Protein AF-A0A7W0JB38-F1 (afdb_monomer)

Secondary structure (DSSP, 8-state):
------HHHHHHHHHHH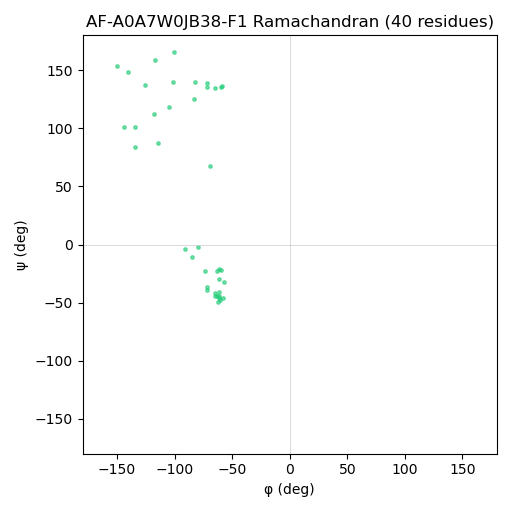HTTS-SS-SSGGGGSPP-----S--

Solvent-accessible surface area (backbone atoms only — not comparable to full-atom values): 3052 Å² total; per-residue (Å²): 140,88,86,87,75,61,68,65,62,51,50,51,52,49,58,62,57,56,72,74,52,57,96,75,49,94,48,77,76,58,68,61,81,90,86,85,87,72,75,98,73,132

Mean predicted aligned error: 4.2 Å

Sequence (42 aa):
MKFRVERDVLAEAVAWAARTLPARPPVPVLAG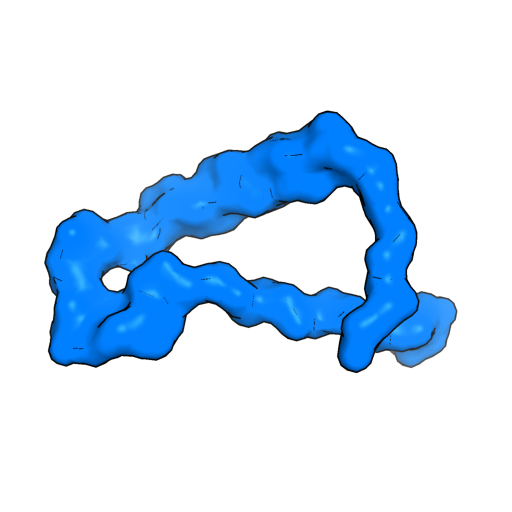LMLDARDGDG

pLDDT: mean 92.0, std 10.71, range [51.56, 98.31]

Structure (mmCIF, N/CA/C/O backbone):
data_AF-A0A7W0JB38-F1
#
_entry.id   AF-A0A7W0JB38-F1
#
loop_
_atom_site.group_PDB
_atom_site.id
_atom_site.type_symbol
_atom_site.label_atom_id
_atom_site.label_alt_id
_atom_site.label_comp_id
_atom_site.label_asym_id
_atom_site.label_entity_id
_atom_site.label_seq_id
_atom_site.pdbx_PDB_ins_code
_atom_site.Cartn_x
_atom_site.Cartn_y
_atom_site.Cartn_z
_atom_site.occupanc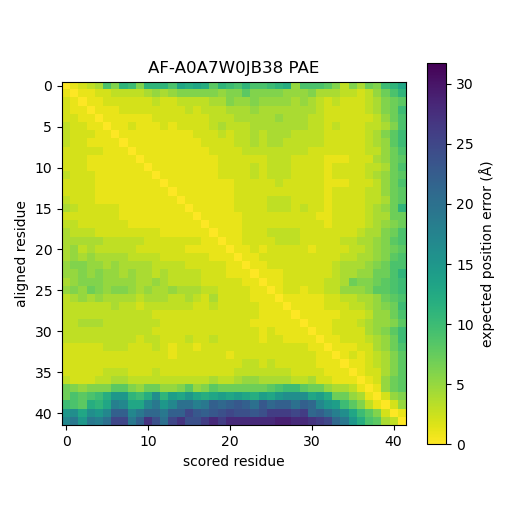y
_atom_site.B_iso_or_equiv
_atom_site.auth_seq_id
_atom_site.auth_comp_id
_atom_site.auth_asym_id
_atom_site.auth_atom_id
_atom_site.pdbx_PDB_model_num
ATOM 1 N N . MET A 1 1 ? 13.028 -4.474 2.708 1.00 73.06 1 MET A N 1
ATOM 2 C CA . MET A 1 1 ? 12.714 -4.511 1.264 1.00 73.06 1 MET A CA 1
ATOM 3 C C . MET A 1 1 ? 13.395 -3.358 0.558 1.00 73.06 1 MET A C 1
ATOM 5 O O . MET A 1 1 ? 13.306 -2.233 1.033 1.00 73.06 1 MET A O 1
ATOM 9 N N . LYS A 1 2 ? 14.058 -3.639 -0.563 1.00 88.69 2 LYS A N 1
ATOM 10 C CA . LYS A 1 2 ? 14.563 -2.637 -1.503 1.00 88.69 2 LYS A CA 1
ATOM 11 C C . LYS A 1 2 ? 14.406 -3.232 -2.896 1.00 88.69 2 LYS A C 1
ATOM 13 O O . LYS A 1 2 ? 15.191 -4.087 -3.274 1.00 88.69 2 LYS A O 1
ATOM 18 N N . PHE A 1 3 ? 13.377 -2.810 -3.618 1.00 92.19 3 PHE A N 1
ATOM 19 C CA . PHE A 1 3 ? 13.111 -3.251 -4.985 1.00 92.19 3 PHE A CA 1
ATOM 20 C C . PHE A 1 3 ? 13.191 -2.056 -5.935 1.00 92.19 3 PHE A C 1
ATOM 22 O O . PHE A 1 3 ? 13.094 -0.901 -5.512 1.00 92.19 3 PHE A O 1
ATOM 29 N N . ARG A 1 4 ? 13.416 -2.333 -7.218 1.00 93.81 4 ARG A N 1
ATOM 30 C CA . ARG A 1 4 ? 13.363 -1.345 -8.298 1.00 93.81 4 ARG A CA 1
ATOM 31 C C . ARG A 1 4 ? 12.394 -1.856 -9.349 1.00 93.81 4 ARG A C 1
ATOM 33 O O . ARG A 1 4 ? 12.409 -3.037 -9.671 1.00 93.81 4 ARG A O 1
ATOM 40 N N . VAL A 1 5 ? 11.563 -0.961 -9.852 1.00 95.06 5 VAL A N 1
ATOM 41 C CA . VAL A 1 5 ? 10.569 -1.228 -10.888 1.00 95.06 5 VAL A CA 1
ATOM 42 C C . VAL A 1 5 ? 10.375 0.053 -11.687 1.00 95.06 5 VAL A C 1
ATOM 44 O O . VAL A 1 5 ? 10.604 1.148 -11.163 1.00 95.06 5 VAL A O 1
ATOM 47 N N . GLU A 1 6 ? 9.960 -0.082 -12.941 1.00 98.06 6 GLU A N 1
ATOM 48 C CA . GLU A 1 6 ? 9.566 1.060 -13.757 1.00 98.06 6 GLU A CA 1
ATOM 49 C C . GLU A 1 6 ? 8.396 1.810 -13.117 1.00 98.06 6 GLU A C 1
ATOM 51 O O . GLU A 1 6 ? 7.421 1.213 -12.647 1.00 98.06 6 GLU A O 1
ATOM 56 N N . ARG A 1 7 ? 8.491 3.142 -13.108 1.00 97.62 7 ARG A N 1
ATOM 57 C CA . ARG A 1 7 ? 7.504 4.010 -12.454 1.00 97.62 7 ARG A CA 1
ATOM 58 C C . ARG A 1 7 ? 6.101 3.785 -13.005 1.00 97.62 7 ARG A C 1
ATOM 60 O O . ARG A 1 7 ? 5.158 3.691 -12.225 1.00 97.62 7 ARG A O 1
ATOM 67 N N . ASP A 1 8 ? 5.969 3.731 -14.325 1.00 98.12 8 ASP A N 1
ATOM 68 C CA . ASP A 1 8 ? 4.659 3.696 -14.975 1.00 98.12 8 ASP A CA 1
ATOM 69 C C . ASP A 1 8 ? 3.977 2.341 -14.772 1.00 98.12 8 ASP A C 1
ATOM 71 O O . ASP A 1 8 ? 2.788 2.298 -14.466 1.00 98.12 8 ASP A O 1
ATOM 75 N N . VAL A 1 9 ? 4.756 1.253 -14.788 1.00 97.56 9 VAL A N 1
ATOM 76 C CA . VAL A 1 9 ? 4.275 -0.096 -14.452 1.00 97.56 9 VAL A CA 1
ATOM 77 C C . VAL A 1 9 ? 3.761 -0.145 -13.012 1.00 97.56 9 VAL A C 1
ATOM 79 O O . VAL A 1 9 ? 2.669 -0.653 -12.755 1.00 97.56 9 VAL A O 1
ATOM 82 N N . LEU A 1 10 ? 4.514 0.418 -12.058 1.00 97.31 10 LEU A N 1
ATOM 83 C CA . LEU A 1 10 ? 4.076 0.473 -10.663 1.00 97.31 10 LEU A CA 1
ATOM 84 C C . LEU A 1 10 ? 2.826 1.345 -10.492 1.00 97.31 10 LEU A C 1
ATOM 86 O O . LEU A 1 10 ? 1.919 0.974 -9.749 1.00 97.31 10 LEU A O 1
ATOM 90 N N . ALA A 1 11 ? 2.767 2.492 -11.171 1.00 98.19 11 ALA A N 1
ATOM 91 C CA . ALA A 1 11 ? 1.632 3.403 -11.102 1.00 98.19 11 ALA A CA 1
ATOM 92 C C . ALA A 1 11 ? 0.349 2.751 -11.635 1.00 98.19 11 ALA A C 1
ATOM 94 O O . ALA A 1 11 ? -0.694 2.848 -10.989 1.00 98.19 11 ALA A O 1
ATOM 95 N N . GLU A 1 12 ? 0.432 2.049 -12.766 1.00 98.31 12 GLU A N 1
ATOM 96 C CA . GLU A 1 12 ? -0.692 1.313 -13.343 1.00 98.31 12 GLU A CA 1
ATOM 97 C C . GLU A 1 12 ? -1.178 0.202 -12.405 1.00 98.31 12 GLU A C 1
ATOM 99 O O . GLU A 1 12 ? -2.368 0.135 -12.086 1.00 98.31 12 GLU A O 1
ATOM 104 N N . ALA A 1 13 ? -0.261 -0.630 -11.901 1.00 97.56 13 ALA A N 1
ATOM 105 C CA . ALA A 1 13 ? -0.6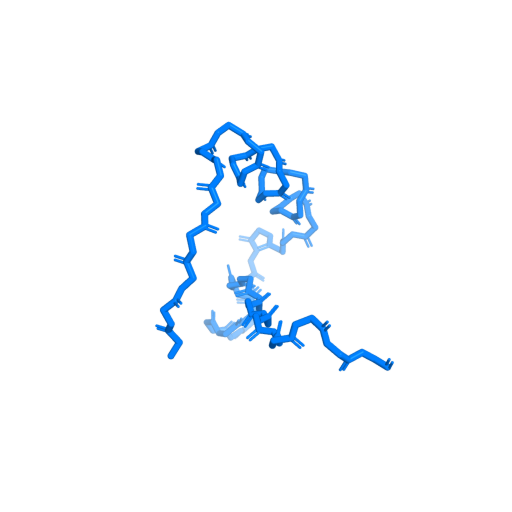02 -1.735 -11.011 1.00 97.56 13 ALA A CA 1
ATOM 106 C C . ALA A 1 13 ? -1.249 -1.248 -9.700 1.00 97.56 13 ALA A C 1
ATOM 108 O O . ALA A 1 13 ? -2.276 -1.782 -9.271 1.00 97.56 13 ALA A O 1
ATOM 109 N N . VAL A 1 14 ? -0.693 -0.199 -9.080 1.00 97.25 14 VAL A N 1
ATOM 110 C CA . VAL A 1 14 ? -1.250 0.402 -7.857 1.00 97.25 14 VAL A CA 1
ATOM 111 C C . VAL A 1 14 ? -2.616 1.024 -8.129 1.00 97.25 14 VAL A C 1
ATOM 113 O O . VAL A 1 14 ? -3.540 0.802 -7.349 1.00 97.25 14 VAL A O 1
ATOM 116 N N . ALA A 1 15 ? -2.778 1.760 -9.232 1.00 97.81 15 ALA A N 1
ATOM 117 C CA . ALA A 1 15 ? -4.065 2.341 -9.602 1.00 97.81 15 ALA A CA 1
ATOM 118 C C . ALA A 1 15 ? -5.127 1.256 -9.830 1.00 97.81 15 ALA A C 1
ATOM 120 O O . ALA A 1 15 ? -6.262 1.400 -9.376 1.00 97.81 15 ALA A O 1
ATOM 121 N N . TRP A 1 16 ? -4.760 0.145 -10.478 1.00 97.56 16 TRP A N 1
ATOM 122 C CA . TRP A 1 16 ? -5.646 -0.998 -10.677 1.00 97.56 16 TRP A CA 1
ATOM 123 C C . TRP A 1 16 ? -6.105 -1.599 -9.342 1.00 97.56 16 TRP A C 1
ATOM 125 O O . TRP A 1 16 ? -7.311 -1.801 -9.168 1.00 97.56 16 TRP A O 1
ATOM 135 N N . ALA A 1 17 ? -5.169 -1.838 -8.416 1.00 97.31 17 ALA A N 1
ATOM 136 C CA . ALA A 1 17 ? -5.421 -2.476 -7.123 1.00 97.31 17 ALA A CA 1
ATOM 137 C C . ALA A 1 17 ? -6.194 -1.569 -6.154 1.00 97.31 17 ALA A C 1
ATOM 139 O O . ALA A 1 17 ? -7.109 -2.021 -5.472 1.00 97.31 17 ALA A O 1
ATOM 140 N N . ALA A 1 18 ? -5.890 -0.269 -6.130 1.00 96.94 18 ALA A N 1
ATOM 141 C CA . ALA A 1 18 ? -6.532 0.693 -5.234 1.00 96.94 18 ALA A CA 1
ATOM 142 C C . ALA A 1 18 ? -8.056 0.793 -5.433 1.00 96.94 18 ALA A C 1
ATOM 144 O O . ALA A 1 18 ? -8.772 1.174 -4.510 1.00 96.94 18 ALA A O 1
ATOM 145 N N . ARG A 1 19 ? -8.576 0.402 -6.607 1.00 96.00 19 ARG A N 1
ATOM 146 C CA . ARG A 1 19 ? -10.021 0.394 -6.905 1.00 96.00 19 ARG A CA 1
ATOM 147 C C . ARG A 1 19 ? -10.833 -0.531 -6.000 1.00 96.00 19 ARG A C 1
ATOM 149 O O . ARG A 1 19 ? -12.040 -0.342 -5.895 1.00 96.00 19 ARG 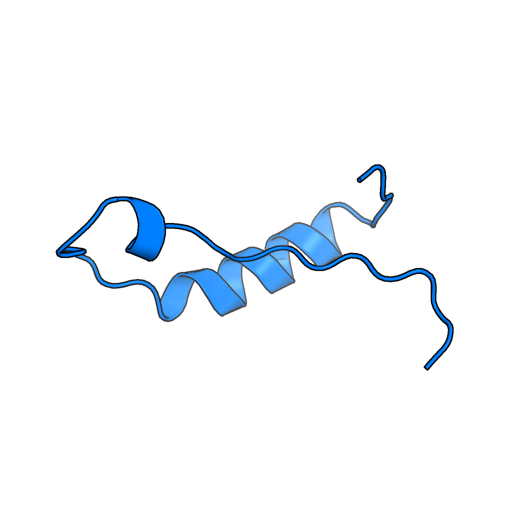A O 1
ATOM 156 N N . THR A 1 20 ? -10.206 -1.519 -5.364 1.00 94.88 20 THR A N 1
ATOM 157 C CA . THR A 1 20 ? -10.896 -2.443 -4.453 1.00 94.88 20 THR A CA 1
ATOM 158 C C . THR A 1 20 ? -10.892 -1.964 -3.001 1.00 94.88 20 THR A C 1
ATOM 160 O O . THR A 1 20 ? -11.466 -2.636 -2.145 1.00 94.88 20 THR A O 1
ATOM 163 N N . LEU A 1 21 ? -10.232 -0.841 -2.690 1.00 95.88 21 LEU A N 1
ATOM 164 C CA . LEU A 1 21 ? -10.134 -0.349 -1.319 1.00 95.88 21 LEU A CA 1
ATOM 165 C C . LEU A 1 21 ? -11.480 0.216 -0.832 1.00 95.88 21 LEU A C 1
ATOM 167 O O . LEU A 1 21 ? -12.130 0.978 -1.554 1.00 95.88 21 LEU A O 1
ATOM 171 N N . PRO A 1 22 ? -11.909 -0.106 0.40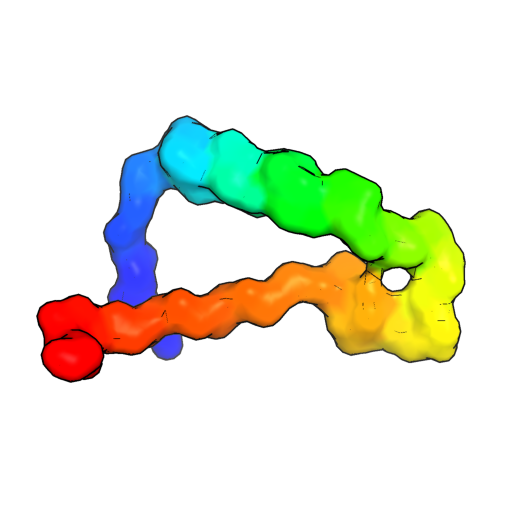4 1.00 94.56 22 PRO A N 1
ATOM 172 C CA . PRO A 1 22 ? -13.126 0.460 0.970 1.00 94.56 22 PRO A CA 1
ATOM 173 C C . PRO A 1 22 ? -13.004 1.973 1.169 1.00 94.56 22 PRO A C 1
ATOM 175 O O . PRO A 1 22 ? -12.050 2.450 1.777 1.00 94.56 22 PRO A O 1
ATOM 178 N N . ALA A 1 23 ? -14.033 2.730 0.776 1.00 95.50 23 ALA A N 1
ATOM 179 C CA . ALA A 1 23 ? -14.091 4.174 1.033 1.00 95.50 23 ALA A CA 1
ATOM 180 C C . ALA A 1 23 ? -14.138 4.525 2.537 1.00 95.50 23 ALA A C 1
ATOM 182 O O . ALA A 1 23 ? -13.782 5.634 2.931 1.00 95.50 23 ALA A O 1
ATOM 183 N N . ARG A 1 24 ? -14.590 3.589 3.386 1.00 96.62 24 ARG A N 1
ATOM 184 C CA . ARG A 1 24 ? -14.635 3.729 4.849 1.00 96.62 24 ARG A CA 1
ATOM 185 C C . ARG A 1 24 ? -14.106 2.453 5.519 1.00 96.62 24 ARG A C 1
ATOM 187 O O . ARG A 1 24 ? -14.899 1.574 5.855 1.00 96.62 24 ARG A O 1
ATOM 194 N N . PRO A 1 25 ? -12.782 2.317 5.679 1.00 96.12 25 PRO A N 1
ATOM 195 C CA . PRO A 1 25 ? -12.186 1.134 6.284 1.00 96.12 25 PRO A CA 1
ATOM 196 C C . PRO A 1 25 ? -12.462 1.105 7.801 1.00 96.12 25 PRO A C 1
ATOM 198 O O . PRO A 1 25 ? -12.368 2.144 8.455 1.00 96.12 25 PRO A O 1
ATOM 201 N N . PRO A 1 26 ? -12.789 -0.061 8.388 1.00 95.69 26 PRO A N 1
ATOM 202 C CA . PRO A 1 26 ? -13.088 -0.174 9.819 1.00 95.69 26 PRO A CA 1
ATOM 203 C C . PRO A 1 26 ? -11.834 -0.065 10.699 1.00 95.69 26 PRO A C 1
ATOM 205 O O . PRO A 1 26 ? -11.933 0.280 11.873 1.00 95.69 26 PRO A O 1
ATOM 208 N N . VAL A 1 27 ? -10.654 -0.344 10.134 1.00 97.75 27 VAL A N 1
ATOM 209 C CA . VAL A 1 27 ? -9.345 -0.180 10.778 1.00 97.75 27 VAL A CA 1
ATOM 210 C C . VAL A 1 27 ? -8.322 0.364 9.770 1.00 97.75 27 VAL A C 1
ATOM 212 O O . VAL A 1 27 ? -8.413 0.015 8.589 1.00 97.75 27 VAL A O 1
ATOM 215 N N . PRO A 1 28 ? -7.319 1.162 10.195 1.00 95.00 28 PRO A N 1
ATOM 216 C CA . PRO A 1 28 ? -6.382 1.820 9.276 1.00 95.00 28 PRO A CA 1
ATOM 217 C C . PRO A 1 28 ? -5.614 0.872 8.348 1.00 95.00 28 PRO A C 1
ATOM 219 O O . PRO A 1 28 ? -5.338 1.226 7.207 1.00 95.00 28 PRO A O 1
ATOM 222 N N . VAL A 1 29 ? -5.308 -0.349 8.801 1.00 96.12 29 VAL A N 1
ATOM 223 C CA . VAL A 1 29 ? -4.568 -1.335 7.992 1.00 96.12 29 VAL A CA 1
ATOM 224 C C . VAL A 1 29 ? -5.311 -1.730 6.708 1.00 96.12 29 VAL A C 1
ATOM 226 O O . VAL A 1 29 ? -4.674 -1.989 5.694 1.00 96.12 29 VAL A O 1
ATOM 229 N N . LEU A 1 30 ? -6.649 -1.694 6.706 1.00 96.19 30 LEU A N 1
ATOM 230 C CA . LEU A 1 30 ? -7.465 -2.019 5.529 1.00 96.19 30 LEU A CA 1
ATOM 231 C C . LEU A 1 30 ? -7.562 -0.872 4.510 1.00 96.19 30 LEU A C 1
ATOM 233 O O . LEU A 1 30 ? -8.188 -1.037 3.468 1.00 96.19 30 LEU A O 1
ATOM 237 N N . ALA A 1 31 ? -6.957 0.283 4.799 1.00 95.94 31 ALA A N 1
ATOM 238 C CA . ALA A 1 31 ? -6.810 1.373 3.837 1.00 95.94 31 ALA A CA 1
ATOM 239 C C . ALA A 1 31 ? -5.573 1.206 2.931 1.00 95.94 31 ALA A C 1
ATOM 241 O O . ALA A 1 31 ? -5.401 1.974 1.988 1.00 95.94 31 ALA A O 1
ATOM 242 N N . GLY A 1 32 ? -4.678 0.263 3.249 1.00 95.00 32 GLY A N 1
ATOM 243 C CA . GLY A 1 32 ? -3.389 0.094 2.580 1.00 95.00 32 GLY A CA 1
ATOM 244 C C . GLY A 1 32 ? -3.361 -1.030 1.545 1.00 95.00 32 GLY A C 1
ATOM 245 O O . GLY A 1 32 ? -4.223 -1.905 1.517 1.00 95.00 32 GLY A O 1
ATOM 246 N N . LEU A 1 33 ? -2.313 -1.023 0.719 1.00 96.06 33 LEU A N 1
ATOM 247 C CA . LEU A 1 33 ? -1.956 -2.135 -0.161 1.00 96.06 33 LEU A CA 1
ATOM 248 C C . LEU A 1 33 ? -0.797 -2.929 0.448 1.00 96.06 33 LEU A C 1
ATOM 250 O O . LEU A 1 33 ? 0.148 -2.350 0.986 1.00 96.06 33 LEU A O 1
ATOM 254 N N . MET A 1 34 ? -0.858 -4.255 0.333 1.00 94.25 34 MET A N 1
ATOM 255 C CA . MET A 1 34 ? 0.244 -5.137 0.710 1.00 94.25 34 MET A CA 1
ATOM 256 C C . MET A 1 34 ? 1.250 -5.217 -0.440 1.00 94.25 34 MET A C 1
ATOM 258 O O . MET A 1 34 ? 0.888 -5.566 -1.560 1.00 94.25 34 MET A O 1
ATOM 262 N N . LEU A 1 35 ? 2.514 -4.910 -0.152 1.00 94.19 35 LEU A N 1
ATOM 263 C CA . LEU A 1 35 ? 3.620 -5.078 -1.090 1.00 94.19 35 LEU A CA 1
ATOM 264 C C . LEU A 1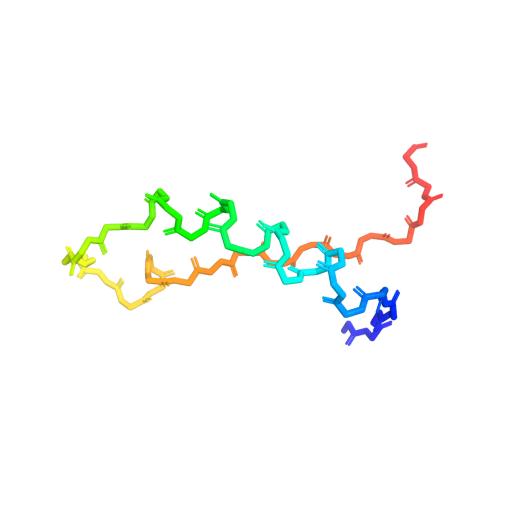 35 ? 4.437 -6.300 -0.672 1.00 94.19 35 LEU A C 1
ATOM 266 O O . LEU A 1 35 ? 4.998 -6.320 0.423 1.00 94.19 35 LEU A O 1
ATOM 270 N N . ASP A 1 36 ? 4.500 -7.297 -1.551 1.00 93.25 36 ASP A N 1
ATOM 271 C CA . ASP A 1 36 ? 5.362 -8.467 -1.406 1.00 93.25 36 ASP A CA 1
ATOM 272 C C . ASP A 1 36 ? 6.356 -8.497 -2.576 1.00 93.25 36 ASP A C 1
ATOM 274 O O . ASP A 1 36 ? 5.973 -8.641 -3.734 1.00 93.25 36 ASP A O 1
ATOM 278 N N . ALA A 1 37 ? 7.632 -8.290 -2.268 1.00 92.19 37 ALA A N 1
ATOM 279 C CA . ALA A 1 37 ? 8.752 -8.334 -3.196 1.00 92.19 37 ALA A CA 1
ATOM 280 C C . ALA A 1 37 ? 9.645 -9.511 -2.799 1.00 92.19 37 ALA A C 1
ATOM 282 O O . ALA A 1 37 ? 10.564 -9.361 -1.989 1.00 92.19 37 ALA A O 1
ATOM 283 N N . ARG A 1 38 ? 9.318 -10.684 -3.343 1.00 86.75 38 ARG A N 1
ATOM 284 C CA . ARG A 1 38 ? 10.147 -11.887 -3.243 1.00 86.75 38 ARG A CA 1
ATOM 285 C C . ARG A 1 38 ? 11.229 -11.812 -4.311 1.00 86.75 38 ARG A C 1
ATOM 287 O O . ARG A 1 38 ? 10.948 -11.381 -5.431 1.00 86.75 38 ARG A O 1
ATOM 294 N N . ASP A 1 39 ? 12.446 -12.216 -3.963 1.00 78.75 39 ASP A N 1
ATOM 295 C CA . ASP A 1 39 ? 13.461 -12.487 -4.978 1.00 78.75 39 ASP A CA 1
ATOM 296 C C . ASP A 1 39 ? 12.903 -13.577 -5.897 1.00 78.75 39 ASP A C 1
ATOM 298 O O . ASP A 1 39 ? 12.209 -14.477 -5.424 1.00 78.75 39 ASP A O 1
ATOM 302 N N . GLY A 1 40 ? 13.074 -13.405 -7.208 1.00 68.94 40 GLY A N 1
ATOM 303 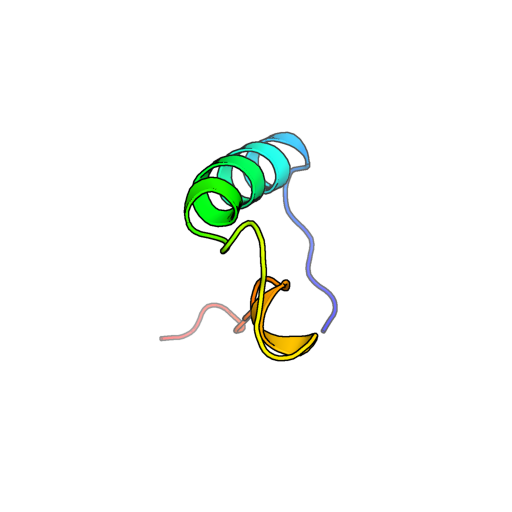C CA . GLY A 1 40 ? 12.396 -14.189 -8.237 1.00 68.94 40 GLY A CA 1
ATOM 304 C C . GLY A 1 40 ? 12.865 -15.638 -8.302 1.00 68.94 40 GLY A C 1
ATOM 305 O O . GLY A 1 40 ? 13.453 -16.013 -9.301 1.00 68.94 40 GLY A O 1
ATOM 306 N N . ASP A 1 41 ? 12.565 -16.413 -7.268 1.00 54.44 41 ASP A N 1
ATOM 307 C CA . ASP A 1 41 ? 12.642 -17.863 -7.198 1.00 54.44 41 ASP A CA 1
ATOM 308 C C . ASP A 1 41 ? 11.338 -18.339 -6.542 1.00 54.44 41 ASP A C 1
ATOM 310 O O . ASP A 1 41 ? 11.120 -18.209 -5.332 1.00 54.44 41 ASP A O 1
ATOM 314 N N . GLY A 1 42 ? 10.427 -18.812 -7.390 1.00 51.56 42 GLY A N 1
ATOM 315 C CA . GLY A 1 42 ? 9.346 -19.717 -7.010 1.00 51.56 42 GLY A CA 1
ATOM 316 C C . GLY A 1 42 ? 9.748 -21.143 -7.339 1.00 51.56 42 GLY A C 1
ATOM 317 O O . GLY A 1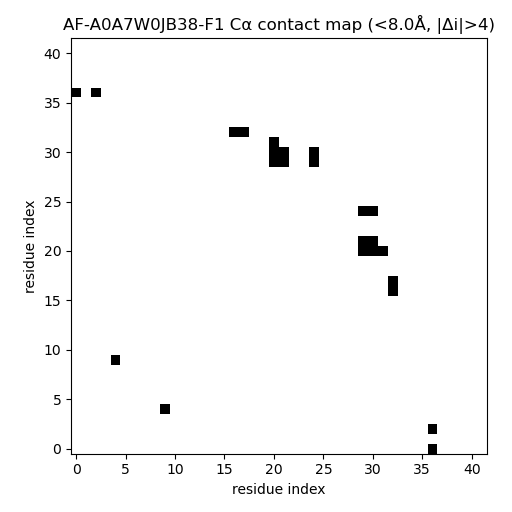 42 ? 10.468 -21.318 -8.348 1.00 51.56 42 GLY A O 1
#

Radius of gyration: 12.79 Å; Cα contacts (8 Å, |Δi|>4): 12; chains: 1; bounding box: 29×24×26 Å

Foldseek 3Di:
DDDDDDPVVVVVVCVVVQVPQDPDDPDPVSNDDDDDDDDPDD